Protein AF-A0A453LHL0-F1 (afdb_monomer_lite)

Structure (mmCIF, N/CA/C/O backbone):
data_AF-A0A453LHL0-F1
#
_entry.id   AF-A0A453LHL0-F1
#
loop_
_atom_site.group_PDB
_atom_site.id
_atom_site.type_symbol
_atom_site.label_atom_id
_atom_site.label_alt_id
_atom_site.label_comp_id
_atom_site.label_asym_id
_atom_site.label_entity_id
_atom_site.label_seq_id
_atom_site.pdbx_PDB_ins_code
_atom_site.Cartn_x
_atom_site.Cartn_y
_atom_site.Cartn_z
_atom_site.occupancy
_atom_site.B_iso_or_equiv
_atom_site.auth_seq_id
_atom_site.auth_comp_id
_atom_site.auth_asym_id
_atom_site.auth_atom_id
_atom_site.pdbx_PDB_model_num
ATOM 1 N N . MET A 1 1 ? 18.399 5.916 -12.407 1.00 50.78 1 MET A N 1
ATOM 2 C CA . MET A 1 1 ? 17.349 5.273 -11.595 1.00 50.78 1 MET A CA 1
ATOM 3 C C . MET A 1 1 ? 16.034 5.464 -12.323 1.00 50.78 1 MET A C 1
ATOM 5 O O . MET A 1 1 ? 15.577 6.592 -12.450 1.00 50.78 1 MET A O 1
ATOM 9 N N . SER A 1 2 ? 15.500 4.399 -12.909 1.00 55.38 2 SER A N 1
ATOM 10 C CA . SER A 1 2 ? 14.166 4.379 -13.514 1.00 55.38 2 SER A CA 1
ATOM 11 C C . SER A 1 2 ? 13.124 4.488 -12.404 1.00 55.38 2 SER A C 1
ATOM 13 O O . SER A 1 2 ? 13.157 3.704 -11.462 1.00 55.38 2 SER A O 1
ATOM 15 N N . SER A 1 3 ? 12.233 5.475 -12.479 1.00 66.56 3 SER A N 1
ATOM 16 C CA . SER A 1 3 ? 11.144 5.605 -11.510 1.00 66.56 3 SER A CA 1
ATOM 17 C C . SER A 1 3 ? 10.128 4.471 -11.684 1.00 66.56 3 SER A C 1
ATOM 19 O O . SER A 1 3 ? 10.013 3.897 -12.770 1.00 66.56 3 SER A O 1
ATOM 21 N N . ILE A 1 4 ? 9.344 4.198 -10.636 1.00 70.12 4 ILE A N 1
ATOM 22 C CA . ILE A 1 4 ? 8.193 3.277 -10.664 1.00 70.12 4 ILE A CA 1
ATOM 23 C C . ILE A 1 4 ? 7.303 3.507 -11.896 1.00 70.12 4 ILE A C 1
ATOM 25 O O . ILE A 1 4 ? 6.868 2.564 -12.545 1.00 70.12 4 ILE A O 1
ATOM 29 N N . ARG A 1 5 ? 7.129 4.775 -12.286 1.00 70.94 5 ARG A N 1
ATOM 30 C CA . ARG A 1 5 ? 6.375 5.196 -13.467 1.00 70.94 5 ARG A CA 1
ATOM 31 C C . ARG A 1 5 ? 6.916 4.589 -14.758 1.00 70.94 5 ARG A C 1
ATOM 33 O O . ARG A 1 5 ? 6.129 4.140 -15.576 1.00 70.94 5 ARG A O 1
ATOM 40 N N . TRP A 1 6 ? 8.236 4.570 -14.941 1.00 72.44 6 TRP A N 1
ATOM 41 C CA . TRP A 1 6 ? 8.836 3.974 -16.135 1.00 72.44 6 TRP A CA 1
ATOM 42 C C . TRP A 1 6 ? 8.609 2.459 -16.161 1.00 72.44 6 TRP A C 1
ATOM 44 O O . TRP A 1 6 ? 8.223 1.933 -17.195 1.00 72.44 6 TRP A O 1
ATOM 54 N N . HIS A 1 7 ? 8.761 1.773 -15.019 1.00 71.06 7 HIS A N 1
ATOM 55 C CA . HIS A 1 7 ? 8.492 0.330 -14.927 1.00 71.06 7 HIS A CA 1
ATOM 56 C C . HIS A 1 7 ? 7.023 -0.004 -15.232 1.00 71.06 7 HIS A C 1
ATOM 58 O O . HIS A 1 7 ? 6.752 -0.934 -15.988 1.00 71.06 7 HIS A O 1
ATOM 64 N N . LEU A 1 8 ? 6.079 0.772 -14.690 1.00 72.94 8 LEU A N 1
ATOM 65 C CA . LEU A 1 8 ? 4.649 0.588 -14.948 1.00 72.94 8 LEU A CA 1
ATOM 66 C C . LEU A 1 8 ? 4.301 0.867 -16.419 1.00 72.94 8 LEU A C 1
ATOM 68 O O . LEU A 1 8 ? 3.608 0.070 -17.044 1.00 72.94 8 LEU A O 1
ATOM 72 N N . SER A 1 9 ? 4.831 1.943 -17.007 1.00 75.00 9 SER A N 1
ATOM 73 C CA . SER A 1 9 ? 4.595 2.255 -18.422 1.00 75.00 9 SER A CA 1
ATOM 74 C C . SER A 1 9 ? 5.189 1.215 -19.381 1.00 75.00 9 SER A C 1
ATOM 76 O O . SER A 1 9 ? 4.494 0.800 -20.303 1.00 75.00 9 SER A O 1
ATOM 78 N N . GLU A 1 10 ? 6.423 0.746 -19.162 1.00 79.25 10 GLU A N 1
ATOM 79 C CA . GLU A 1 10 ? 7.032 -0.320 -19.983 1.00 79.25 10 GLU A CA 1
ATOM 80 C C . GLU A 1 10 ? 6.294 -1.658 -19.834 1.00 79.25 10 GLU A C 1
ATOM 82 O O . GLU A 1 10 ? 6.194 -2.427 -20.788 1.00 79.25 10 GLU A O 1
ATOM 87 N N . GLY A 1 11 ? 5.731 -1.925 -18.651 1.00 74.31 11 GLY A N 1
ATOM 88 C CA . GLY A 1 11 ? 4.893 -3.095 -18.387 1.00 74.31 11 GLY A CA 1
ATOM 89 C C . GLY A 1 11 ? 3.499 -3.042 -19.024 1.00 74.31 11 GLY A C 1
ATOM 90 O O . GLY A 1 11 ? 2.748 -4.005 -18.885 1.00 74.31 11 GLY A O 1
ATOM 91 N N . GLY A 1 12 ? 3.138 -1.948 -19.707 1.00 78.94 12 GLY A N 1
ATOM 92 C CA . GLY A 1 12 ? 1.844 -1.781 -20.376 1.00 78.94 12 GLY A CA 1
ATOM 93 C C . GLY A 1 12 ? 0.715 -1.255 -19.483 1.00 78.94 12 GLY A C 1
ATOM 94 O O . GLY A 1 12 ? -0.440 -1.251 -19.912 1.00 78.94 12 GLY A O 1
ATOM 95 N N . PHE A 1 13 ? 1.012 -0.783 -18.267 1.00 75.38 13 PHE A N 1
ATOM 96 C CA . PHE A 1 13 ? 0.013 -0.147 -17.405 1.00 75.38 13 PHE A CA 1
ATOM 97 C C . PHE A 1 13 ? -0.300 1.261 -17.922 1.00 75.38 13 PHE A C 1
ATOM 99 O O . PHE A 1 13 ? 0.589 2.106 -18.045 1.00 75.38 13 PHE A O 1
ATOM 106 N N . THR A 1 14 ? -1.573 1.518 -18.217 1.00 71.31 14 THR A N 1
ATOM 107 C CA . THR A 1 14 ? -2.033 2.765 -18.854 1.00 71.31 14 THR A CA 1
ATOM 108 C C . THR A 1 14 ? -2.894 3.641 -17.941 1.00 71.31 14 THR A C 1
ATOM 110 O O . THR A 1 14 ? -3.000 4.839 -18.191 1.00 71.31 14 THR A O 1
ATOM 113 N N . GLU A 1 15 ? -3.412 3.094 -16.836 1.00 70.69 15 GLU A N 1
ATOM 114 C CA . GLU A 1 15 ? -4.314 3.778 -15.898 1.00 70.69 15 GLU A CA 1
ATOM 115 C C . GLU A 1 15 ? -3.735 3.794 -14.476 1.00 70.69 15 GLU A C 1
ATOM 117 O O . GLU A 1 15 ? -4.218 3.120 -13.573 1.00 70.69 15 GLU A O 1
ATOM 122 N N . PHE A 1 16 ? -2.654 4.548 -14.260 1.00 68.75 16 PHE A N 1
ATOM 123 C CA . PHE A 1 16 ? -2.090 4.736 -12.920 1.00 68.75 16 PHE A CA 1
ATOM 124 C C . PHE A 1 16 ? -1.966 6.221 -12.564 1.00 68.75 16 PHE A C 1
ATOM 126 O O . PHE A 1 16 ? -1.558 7.049 -13.382 1.00 68.75 16 PHE A O 1
ATOM 133 N N . GLY A 1 17 ? -2.299 6.553 -11.316 1.00 64.81 17 GLY A N 1
ATOM 134 C CA . GLY A 1 17 ? -2.168 7.890 -10.740 1.00 64.81 17 GLY A CA 1
ATOM 135 C C . GLY A 1 17 ? -1.096 7.927 -9.651 1.00 64.81 17 GLY A C 1
ATOM 136 O O . GLY A 1 17 ? -0.963 6.990 -8.869 1.00 64.81 17 GLY A O 1
ATOM 137 N N . LEU A 1 18 ? -0.325 9.016 -9.589 1.00 64.44 18 LEU A N 1
ATOM 138 C CA . LEU A 1 18 ? 0.578 9.298 -8.470 1.00 64.44 18 LEU A CA 1
ATOM 139 C C . LEU A 1 18 ? -0.132 10.252 -7.504 1.00 64.44 18 LEU A C 1
ATOM 141 O O . LEU A 1 18 ? -0.575 11.321 -7.923 1.00 64.44 18 LEU A O 1
ATOM 145 N N . MET A 1 19 ? -0.212 9.902 -6.220 1.00 63.03 19 MET A N 1
ATOM 146 C CA . MET A 1 19 ? -0.743 10.802 -5.194 1.00 63.03 19 MET A CA 1
ATOM 147 C C . MET A 1 19 ? 0.388 11.416 -4.371 1.00 63.03 19 MET A C 1
ATOM 149 O O . MET A 1 19 ? 1.100 10.720 -3.656 1.00 63.03 19 MET A O 1
ATOM 153 N N . GLU A 1 20 ? 0.536 12.740 -4.459 1.00 57.12 20 GLU A N 1
ATOM 154 C CA . GLU A 1 20 ? 1.602 13.500 -3.781 1.00 57.12 20 GLU A CA 1
ATOM 155 C C . GLU A 1 20 ? 1.184 14.080 -2.418 1.00 57.12 20 GLU A C 1
ATOM 157 O O . GLU A 1 20 ? 1.973 14.763 -1.767 1.00 57.12 20 GLU A O 1
ATOM 162 N N . ARG A 1 21 ? -0.050 13.841 -1.953 1.00 56.19 21 ARG A N 1
ATOM 163 C CA . ARG A 1 21 ? -0.547 14.404 -0.689 1.00 56.19 21 ARG A CA 1
ATOM 164 C C . ARG A 1 21 ? -0.852 13.329 0.343 1.00 56.19 21 ARG A C 1
ATOM 166 O O . ARG A 1 21 ? -1.881 12.667 0.276 1.00 56.19 21 ARG A O 1
ATOM 173 N N . LEU A 1 22 ? -0.006 13.256 1.366 1.00 54.94 22 LEU A N 1
ATOM 174 C CA . LEU A 1 22 ? -0.394 12.720 2.665 1.00 54.94 22 LEU A CA 1
ATOM 175 C C . LEU A 1 22 ? -1.032 13.870 3.453 1.00 54.94 22 LEU A C 1
ATOM 177 O O . LEU A 1 22 ? -0.365 14.847 3.783 1.00 54.94 22 LEU A O 1
ATOM 181 N N . GLY A 1 23 ? -2.351 13.795 3.633 1.00 55.50 23 GLY A N 1
ATOM 182 C CA . GLY A 1 23 ? -3.185 14.831 4.239 1.00 55.50 23 GLY A CA 1
ATOM 183 C C . GLY A 1 23 ? -2.701 15.301 5.611 1.00 55.50 23 GLY A C 1
ATOM 184 O O . GLY A 1 23 ? -2.040 14.570 6.346 1.00 55.50 23 GLY A O 1
ATOM 185 N N . GLU A 1 24 ? -3.062 16.538 5.953 1.00 56.91 24 GLU A N 1
ATOM 186 C CA . GLU A 1 24 ? -2.727 17.210 7.212 1.00 56.91 24 GLU A CA 1
ATOM 187 C C . GLU A 1 24 ? -3.251 16.408 8.425 1.00 56.91 24 GLU A C 1
ATOM 189 O O . GLU A 1 24 ? -4.379 16.582 8.876 1.00 56.91 24 GLU A O 1
ATOM 194 N N . GLY A 1 25 ? -2.437 15.480 8.941 1.00 61.69 25 GLY A N 1
ATOM 195 C CA . GLY A 1 25 ? -2.690 14.742 10.185 1.00 61.69 25 GLY A CA 1
ATOM 196 C C . GLY A 1 25 ? -3.382 13.374 10.069 1.00 61.69 25 GLY A C 1
ATOM 197 O O . GLY A 1 25 ? -3.518 12.700 11.092 1.00 61.69 25 GLY A O 1
ATOM 198 N N . LYS A 1 26 ? -3.779 12.907 8.873 1.00 64.00 26 LYS A N 1
ATOM 199 C CA . LYS A 1 26 ? -4.279 11.525 8.688 1.00 64.00 26 LYS A CA 1
ATOM 200 C C . LYS A 1 26 ? -3.105 10.543 8.552 1.00 64.00 26 LYS A C 1
ATOM 202 O O . LYS A 1 26 ? -2.105 10.840 7.904 1.00 64.00 26 LYS A O 1
ATOM 207 N N . LYS A 1 27 ? -3.231 9.346 9.144 1.00 80.19 27 LYS A N 1
ATOM 208 C CA . LYS A 1 27 ? -2.237 8.272 8.970 1.00 80.19 27 LYS A CA 1
ATOM 209 C C . LYS A 1 27 ? -2.162 7.869 7.487 1.00 80.19 27 LYS A C 1
ATOM 211 O O . LYS A 1 27 ? -3.221 7.663 6.895 1.00 80.19 27 LYS A O 1
ATOM 216 N N . PRO A 1 28 ? -0.964 7.675 6.907 1.00 84.38 28 PRO A N 1
ATOM 217 C CA . PRO A 1 28 ? -0.803 7.322 5.494 1.00 84.38 28 PRO A CA 1
ATOM 218 C C . PRO A 1 28 ? -1.631 6.122 5.037 1.00 84.38 28 PRO A C 1
ATOM 220 O O . PRO A 1 28 ? -2.274 6.183 3.996 1.00 84.38 28 PRO A O 1
ATOM 223 N N . THR A 1 29 ? -1.710 5.075 5.859 1.00 87.44 29 THR A N 1
ATOM 224 C CA . THR A 1 29 ? -2.526 3.889 5.571 1.00 87.44 29 THR A CA 1
ATOM 225 C C . THR A 1 29 ? -4.014 4.202 5.396 1.00 87.44 29 THR A C 1
ATOM 227 O O . THR A 1 29 ? -4.652 3.630 4.522 1.00 87.44 29 THR A O 1
ATOM 230 N N . ALA A 1 30 ? -4.565 5.131 6.186 1.00 87.19 30 ALA A N 1
ATOM 231 C CA . ALA A 1 30 ? -5.977 5.497 6.088 1.00 87.19 30 ALA A CA 1
ATOM 232 C C . ALA A 1 30 ? -6.287 6.212 4.767 1.00 87.19 30 ALA A C 1
ATOM 234 O O . ALA A 1 30 ? -7.340 5.992 4.188 1.00 87.19 30 ALA A O 1
ATOM 235 N N . ILE A 1 31 ? -5.349 7.028 4.276 1.00 86.19 31 ILE A N 1
ATOM 236 C CA . ILE A 1 31 ? -5.484 7.716 2.986 1.00 86.19 31 ILE A CA 1
ATOM 237 C C . ILE A 1 31 ? -5.447 6.702 1.842 1.00 86.19 31 ILE A C 1
ATOM 239 O O . ILE A 1 31 ? -6.254 6.792 0.927 1.00 86.19 31 ILE A O 1
ATOM 243 N N . ILE A 1 32 ? -4.532 5.727 1.899 1.00 87.88 32 ILE A N 1
ATOM 244 C CA . ILE A 1 32 ? -4.446 4.671 0.880 1.00 87.88 32 ILE A CA 1
ATOM 245 C C . ILE A 1 32 ? -5.749 3.858 0.848 1.00 87.88 32 ILE A C 1
ATOM 247 O O . ILE A 1 32 ? -6.239 3.570 -0.237 1.00 87.88 32 ILE A O 1
ATOM 251 N N . ALA A 1 33 ? -6.321 3.532 2.012 1.00 88.50 33 ALA A N 1
ATOM 252 C CA . ALA A 1 33 ? -7.595 2.819 2.105 1.00 88.50 33 ALA A CA 1
ATOM 253 C C . ALA A 1 33 ? -8.757 3.620 1.501 1.00 88.50 33 ALA A C 1
ATOM 255 O O . ALA A 1 33 ? -9.474 3.096 0.660 1.00 88.50 33 ALA A O 1
ATOM 256 N N . GLU A 1 34 ? -8.893 4.892 1.890 1.00 88.88 34 GLU A N 1
ATOM 257 C CA . GLU A 1 34 ? -9.931 5.811 1.394 1.00 88.88 34 GLU A CA 1
ATOM 258 C C . GLU A 1 34 ? -9.868 5.945 -0.132 1.00 88.88 34 GLU A C 1
ATOM 260 O O 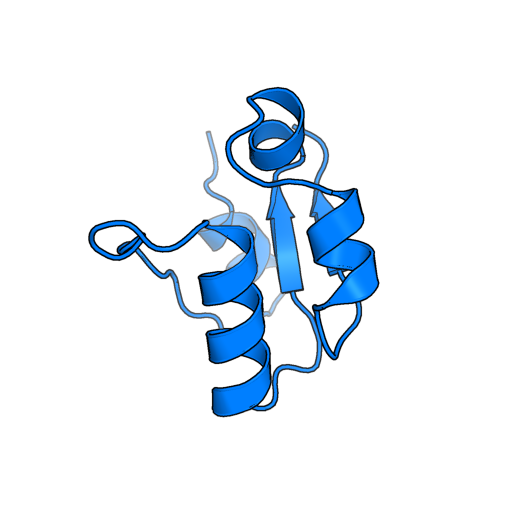. GLU A 1 34 ? -10.873 5.791 -0.809 1.00 88.88 34 GLU A O 1
ATOM 265 N N . VAL A 1 35 ? -8.671 6.125 -0.693 1.00 86.06 35 VAL A N 1
ATOM 266 C CA . VAL A 1 35 ? -8.482 6.237 -2.147 1.00 86.06 35 VAL A CA 1
ATOM 267 C C . VAL A 1 35 ? -8.766 4.923 -2.870 1.00 86.06 35 VAL A C 1
ATOM 269 O O . VAL A 1 35 ? -9.339 4.940 -3.956 1.00 86.06 35 VAL A O 1
ATOM 272 N N . ALA A 1 36 ? -8.323 3.795 -2.309 1.00 89.31 36 ALA A N 1
ATOM 273 C CA . ALA A 1 36 ? -8.557 2.486 -2.909 1.00 89.31 36 ALA A CA 1
ATOM 274 C C . ALA A 1 36 ? -10.052 2.149 -2.967 1.00 89.31 36 ALA A C 1
ATOM 276 O O . ALA A 1 36 ? -10.491 1.555 -3.947 1.00 89.31 36 ALA A O 1
ATOM 277 N N . ASP A 1 37 ? -10.805 2.561 -1.948 1.00 90.50 37 ASP A N 1
ATOM 278 C CA . ASP A 1 37 ? -12.261 2.428 -1.883 1.00 90.50 37 ASP A CA 1
ATOM 279 C C . ASP A 1 37 ? -12.959 3.400 -2.853 1.00 90.50 37 ASP A C 1
ATOM 281 O O . ASP A 1 37 ? -13.704 2.963 -3.726 1.00 90.50 37 ASP A O 1
ATOM 285 N N . ASP A 1 38 ? -12.637 4.700 -2.791 1.00 90.19 38 ASP A N 1
ATOM 286 C CA . ASP A 1 38 ? -13.259 5.755 -3.612 1.00 90.19 38 ASP A CA 1
ATOM 287 C C . ASP A 1 38 ? -13.077 5.544 -5.125 1.00 90.19 38 ASP A C 1
ATOM 289 O O . ASP A 1 38 ? -13.934 5.935 -5.922 1.00 90.19 38 ASP A O 1
ATOM 293 N N . LEU A 1 39 ? -11.934 4.984 -5.530 1.00 86.31 39 LEU A N 1
ATOM 294 C CA . LEU A 1 39 ? -11.600 4.721 -6.932 1.00 86.31 39 LEU A CA 1
ATOM 295 C C . LEU A 1 39 ? -11.848 3.266 -7.347 1.00 86.31 39 LEU A C 1
ATOM 297 O O . LEU A 1 39 ? -11.491 2.912 -8.470 1.00 86.31 39 LEU A O 1
ATOM 301 N N . GLU A 1 40 ? -12.413 2.441 -6.460 1.00 89.50 40 GLU A N 1
ATOM 302 C CA . GLU A 1 40 ? -12.684 1.016 -6.693 1.00 89.50 40 GLU A CA 1
ATOM 303 C C . GLU A 1 40 ? -11.457 0.271 -7.267 1.00 89.50 40 GLU A C 1
ATOM 305 O O . GLU A 1 40 ? -11.545 -0.462 -8.251 1.00 89.50 40 GLU A O 1
ATOM 310 N N . LEU A 1 41 ? -10.274 0.496 -6.681 1.00 87.44 41 LEU A N 1
ATOM 311 C CA . LEU A 1 41 ? -9.019 -0.042 -7.214 1.00 87.44 41 LEU A CA 1
ATOM 312 C C . LEU A 1 41 ? -8.938 -1.566 -7.055 1.00 87.44 41 LEU A C 1
ATOM 314 O O . LEU A 1 41 ? -9.040 -2.087 -5.947 1.00 87.44 41 LEU A O 1
ATOM 318 N N . ASP A 1 42 ? -8.578 -2.270 -8.128 1.00 89.25 42 ASP A N 1
ATOM 319 C CA . ASP A 1 42 ? -8.338 -3.721 -8.095 1.00 89.25 42 ASP A CA 1
ATOM 320 C C . ASP A 1 42 ? -6.976 -4.115 -7.487 1.00 89.25 42 ASP A C 1
ATOM 322 O O . ASP A 1 42 ? -6.760 -5.277 -7.134 1.00 89.25 42 ASP A O 1
ATOM 326 N N . LEU A 1 43 ? -6.018 -3.182 -7.403 1.00 87.19 43 LEU A N 1
ATOM 327 C CA . LEU A 1 43 ? -4.652 -3.440 -6.934 1.00 87.19 43 LEU A CA 1
ATOM 328 C C . LEU A 1 43 ? -3.981 -2.166 -6.408 1.00 87.19 43 LEU A C 1
ATOM 330 O O . LEU A 1 43 ? -3.952 -1.139 -7.087 1.00 87.19 43 LEU A O 1
ATOM 334 N N . VAL A 1 44 ? -3.319 -2.271 -5.256 1.00 87.31 44 VAL A N 1
ATOM 335 C CA . VAL A 1 44 ? -2.417 -1.234 -4.733 1.00 87.31 44 VAL A CA 1
ATOM 336 C C . VAL A 1 44 ? -0.962 -1.677 -4.899 1.00 87.31 44 VAL A C 1
ATOM 338 O O . VAL A 1 44 ? -0.576 -2.752 -4.447 1.00 87.31 44 VAL A O 1
ATOM 341 N N . VAL A 1 45 ? -0.122 -0.837 -5.512 1.00 86.12 45 VAL A N 1
ATOM 342 C CA . VAL A 1 45 ? 1.322 -1.091 -5.663 1.00 86.12 45 VAL A CA 1
ATOM 343 C C . VAL A 1 45 ? 2.113 -0.126 -4.786 1.00 86.12 45 VAL A C 1
ATOM 345 O O . VAL A 1 45 ? 1.974 1.090 -4.913 1.00 86.12 45 VAL A O 1
ATOM 348 N N . LEU A 1 46 ? 2.962 -0.656 -3.903 1.00 84.06 46 LEU A N 1
ATOM 349 C CA . LEU A 1 46 ? 3.750 0.130 -2.947 1.00 84.06 46 LEU A CA 1
ATOM 350 C C . LEU A 1 46 ? 5.213 -0.325 -2.927 1.00 84.06 46 LEU A C 1
ATOM 352 O O . LEU A 1 46 ? 5.520 -1.501 -3.106 1.00 84.06 46 LEU A O 1
ATOM 356 N N . SER A 1 47 ? 6.131 0.606 -2.662 1.00 83.19 47 SER A N 1
ATOM 357 C CA . SER A 1 47 ? 7.527 0.261 -2.365 1.00 83.19 47 SER A CA 1
ATOM 358 C C . SER A 1 47 ? 7.634 -0.333 -0.960 1.00 83.19 47 SER A C 1
ATOM 360 O O . SER A 1 47 ? 7.077 0.229 -0.010 1.00 83.19 47 SER A O 1
ATOM 362 N N . MET A 1 48 ? 8.415 -1.407 -0.792 1.00 86.44 48 MET A N 1
ATOM 363 C CA . MET A 1 48 ? 8.755 -1.926 0.543 1.00 86.44 48 MET A CA 1
ATOM 364 C C . MET A 1 48 ? 9.447 -0.877 1.431 1.00 86.44 48 MET A C 1
ATOM 366 O O . MET A 1 48 ? 9.373 -0.961 2.658 1.00 86.44 48 MET A O 1
ATOM 370 N N . GLU A 1 49 ? 10.076 0.144 0.843 1.00 85.31 49 GLU A N 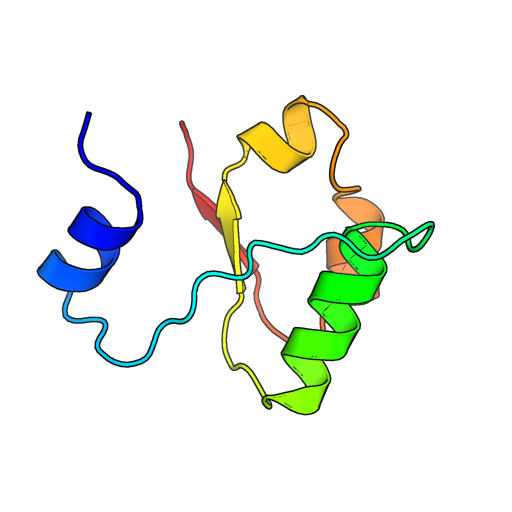1
ATOM 371 C CA . GLU A 1 49 ? 10.699 1.245 1.582 1.00 85.31 49 GLU A CA 1
ATOM 372 C C . GLU A 1 49 ? 9.705 2.005 2.471 1.00 85.31 49 GLU A C 1
ATOM 374 O O . GLU A 1 49 ? 10.060 2.395 3.583 1.00 85.31 49 GLU A O 1
ATOM 379 N N . ALA A 1 50 ? 8.449 2.163 2.042 1.00 84.75 50 ALA A N 1
ATOM 380 C CA . ALA A 1 50 ? 7.418 2.855 2.821 1.00 84.75 50 ALA A CA 1
ATOM 381 C C . ALA A 1 50 ? 7.095 2.123 4.140 1.00 84.75 50 ALA A C 1
ATOM 383 O O . ALA A 1 50 ? 6.802 2.757 5.157 1.00 84.75 50 ALA A O 1
ATOM 384 N N . ILE A 1 51 ? 7.212 0.791 4.139 1.00 88.50 51 ILE A N 1
ATOM 385 C CA . ILE A 1 51 ? 7.031 -0.059 5.323 1.00 88.50 51 ILE A CA 1
ATOM 386 C C . ILE A 1 51 ? 8.297 -0.055 6.178 1.00 88.50 51 ILE A C 1
ATOM 388 O O . ILE A 1 51 ? 8.237 0.173 7.387 1.00 88.50 51 ILE A O 1
ATOM 392 N N . HIS A 1 52 ? 9.465 -0.250 5.559 1.00 89.00 52 HIS A N 1
ATOM 393 C CA . HIS A 1 52 ? 10.744 -0.279 6.274 1.00 89.00 52 HIS A CA 1
ATOM 394 C C . HIS A 1 52 ? 11.069 1.051 6.968 1.00 89.00 52 HIS A C 1
ATOM 396 O O . HIS A 1 52 ? 11.582 1.055 8.088 1.00 89.00 52 HIS A O 1
ATOM 402 N N . SER A 1 53 ? 10.724 2.177 6.341 1.00 87.06 53 SER A N 1
ATOM 403 C CA . SER A 1 53 ? 10.857 3.522 6.918 1.00 87.06 53 SER A CA 1
ATOM 404 C C . SER A 1 53 ? 9.769 3.861 7.947 1.00 87.06 53 SER A C 1
ATOM 406 O O . SER A 1 53 ? 9.798 4.947 8.525 1.00 87.06 53 SER A O 1
ATOM 408 N N . LYS A 1 54 ? 8.833 2.934 8.213 1.00 86.81 54 LYS A N 1
ATOM 409 C CA . LYS A 1 54 ? 7.691 3.085 9.134 1.00 86.81 54 LYS A CA 1
ATOM 410 C C . LYS A 1 54 ? 6.754 4.247 8.785 1.00 86.81 54 LYS A C 1
ATOM 412 O O . LYS A 1 54 ? 6.014 4.717 9.648 1.00 86.81 54 LYS A O 1
ATOM 417 N N . GLN A 1 55 ? 6.778 4.716 7.538 1.00 84.56 55 GLN A N 1
ATOM 418 C CA . GLN A 1 55 ? 5.833 5.720 7.045 1.00 84.56 55 GLN A CA 1
ATOM 419 C C . GLN A 1 55 ? 4.435 5.119 6.895 1.00 84.56 55 GLN A C 1
ATOM 421 O O . GLN A 1 55 ? 3.437 5.778 7.183 1.00 84.56 55 GLN A O 1
ATOM 426 N N . VAL A 1 56 ? 4.369 3.856 6.479 1.00 87.50 56 VAL A N 1
ATOM 427 C CA . VAL A 1 56 ? 3.134 3.094 6.327 1.00 87.50 56 VAL A CA 1
ATOM 428 C C . VAL A 1 56 ? 3.202 1.864 7.228 1.00 87.50 56 VAL A C 1
ATOM 430 O O . VAL A 1 56 ? 4.221 1.177 7.291 1.00 87.50 56 VAL A O 1
ATOM 433 N N . ASP A 1 57 ? 2.117 1.590 7.948 1.00 89.00 57 ASP A N 1
ATOM 434 C CA . ASP A 1 57 ? 2.006 0.397 8.786 1.00 89.00 57 ASP A CA 1
ATOM 435 C C . ASP A 1 57 ? 1.473 -0.769 7.944 1.00 89.00 57 ASP A C 1
ATOM 437 O O . ASP A 1 57 ? 0.363 -0.702 7.409 1.00 89.00 57 ASP A O 1
ATOM 441 N N . GLY A 1 58 ? 2.278 -1.827 7.817 1.00 87.69 58 GLY A N 1
ATOM 442 C CA . GLY A 1 58 ? 1.937 -3.008 7.025 1.00 87.69 58 GLY A CA 1
ATOM 443 C C . GLY A 1 58 ? 0.779 -3.829 7.594 1.00 87.69 58 GLY A C 1
ATOM 444 O O . GLY A 1 58 ? 0.034 -4.426 6.821 1.00 87.69 58 GLY A O 1
ATOM 445 N N . ASN A 1 59 ? 0.578 -3.826 8.914 1.00 90.69 59 ASN A N 1
ATOM 446 C CA . ASN A 1 59 ? -0.549 -4.533 9.523 1.00 90.69 59 ASN A CA 1
ATOM 447 C C . ASN A 1 59 ? -1.852 -3.800 9.216 1.00 90.69 59 ASN A C 1
ATOM 449 O O . ASN A 1 59 ? -2.823 -4.425 8.803 1.00 90.69 59 ASN A O 1
ATOM 453 N N . LEU A 1 60 ? -1.844 -2.468 9.339 1.00 90.50 60 LEU A N 1
ATOM 454 C CA . LEU A 1 60 ? -3.008 -1.657 8.981 1.00 90.50 60 LEU A CA 1
ATOM 455 C C . LEU A 1 60 ? -3.326 -1.770 7.483 1.00 90.50 60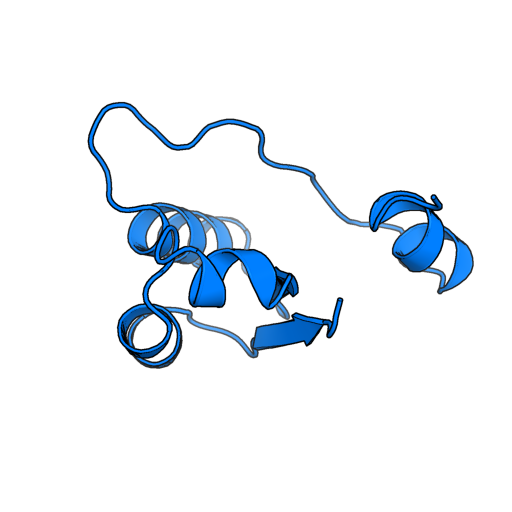 LEU A C 1
ATOM 457 O O . LEU A 1 60 ? -4.490 -1.760 7.106 1.00 90.50 60 LEU A O 1
ATOM 461 N N . LEU A 1 61 ? -2.315 -1.899 6.618 1.00 88.75 61 LEU A N 1
ATOM 462 C CA . LEU A 1 61 ? -2.561 -2.134 5.195 1.00 88.75 61 LEU A CA 1
ATOM 463 C C . LEU A 1 61 ? -3.306 -3.457 4.970 1.00 88.75 61 LEU A C 1
ATOM 465 O O . LEU A 1 61 ? -4.296 -3.487 4.249 1.00 88.75 61 LEU A O 1
ATOM 469 N N . ALA A 1 62 ? -2.849 -4.537 5.605 1.00 88.06 62 ALA A N 1
ATOM 470 C CA . ALA A 1 62 ? -3.481 -5.848 5.481 1.00 88.06 62 ALA A CA 1
ATOM 471 C C . ALA A 1 62 ? -4.900 -5.896 6.077 1.00 88.06 62 ALA A C 1
ATOM 473 O O . ALA A 1 62 ? -5.708 -6.717 5.656 1.00 88.06 62 ALA A O 1
ATOM 474 N N . GLU A 1 63 ? -5.191 -5.043 7.060 1.00 91.56 63 GLU A N 1
ATOM 475 C CA . GLU A 1 63 ? -6.493 -4.983 7.726 1.00 91.56 63 GLU A CA 1
ATOM 476 C C . GLU A 1 63 ? -7.510 -4.110 6.977 1.00 91.56 63 GLU A C 1
ATOM 478 O O . GLU A 1 63 ? -8.692 -4.447 6.952 1.00 91.56 63 GLU A O 1
ATOM 483 N N . PHE A 1 64 ? -7.068 -2.998 6.375 1.00 90.31 64 PHE A N 1
ATOM 484 C CA . PHE A 1 64 ? -7.971 -1.941 5.902 1.00 90.31 64 PHE A CA 1
ATOM 485 C C . PHE A 1 64 ? -7.995 -1.716 4.388 1.00 90.31 64 PHE A C 1
ATOM 487 O O . PHE A 1 64 ? -8.889 -1.014 3.921 1.00 90.31 64 PHE A O 1
ATOM 494 N N . ILE A 1 65 ? -7.051 -2.253 3.609 1.00 91.94 65 ILE A N 1
AT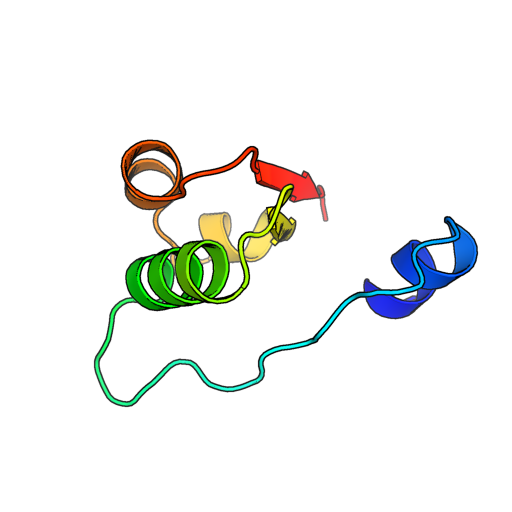OM 495 C CA . ILE A 1 65 ? -7.087 -2.075 2.149 1.00 91.94 65 ILE A CA 1
ATOM 496 C C . ILE A 1 65 ? -8.083 -3.070 1.528 1.00 91.94 65 ILE A C 1
ATOM 498 O O . ILE A 1 65 ? -7.948 -4.273 1.756 1.00 91.94 65 ILE A O 1
ATOM 502 N N . PRO A 1 66 ? -9.062 -2.602 0.725 1.00 92.06 66 PRO A N 1
ATOM 503 C CA . PRO A 1 66 ? -10.137 -3.444 0.191 1.00 92.06 66 PRO A CA 1
ATOM 504 C C . PRO A 1 66 ? -9.708 -4.339 -0.985 1.00 92.06 66 PRO A C 1
ATOM 506 O O . PRO A 1 66 ? -10.525 -5.084 -1.523 1.00 92.06 66 PRO A O 1
ATOM 509 N N . CYS A 1 67 ? -8.439 -4.290 -1.396 1.00 93.19 67 CYS A N 1
ATOM 510 C CA . CYS A 1 67 ? -7.915 -5.005 -2.554 1.00 93.19 67 CYS A CA 1
ATOM 511 C C . CYS A 1 67 ? -6.490 -5.549 -2.321 1.00 93.19 67 CYS A C 1
ATOM 513 O O . CYS A 1 67 ? -5.826 -5.193 -1.341 1.00 93.19 67 CYS A O 1
ATOM 515 N N . PRO A 1 68 ? -5.997 -6.447 -3.195 1.00 93.50 68 PRO A N 1
ATOM 516 C CA . PRO A 1 68 ? -4.632 -6.947 -3.122 1.00 93.50 68 PRO A CA 1
ATOM 517 C C . PRO A 1 68 ? -3.577 -5.835 -3.099 1.00 93.50 68 PRO A C 1
ATOM 519 O O . PRO A 1 68 ? -3.712 -4.795 -3.745 1.00 93.50 68 PRO A O 1
ATOM 522 N N . ILE A 1 69 ? -2.474 -6.101 -2.397 1.00 91.06 69 ILE A N 1
ATOM 523 C CA . ILE A 1 69 ? -1.321 -5.203 -2.322 1.00 91.06 69 ILE A CA 1
ATOM 524 C C . ILE A 1 69 ? -0.102 -5.907 -2.912 1.00 91.06 69 ILE A C 1
ATOM 526 O O . ILE A 1 69 ? 0.296 -6.976 -2.444 1.00 91.06 69 ILE A O 1
ATOM 530 N N . LEU A 1 70 ? 0.528 -5.287 -3.908 1.00 88.88 70 LEU A N 1
ATOM 531 C CA . LEU A 1 70 ? 1.816 -5.702 -4.450 1.00 88.88 70 LEU A CA 1
ATOM 532 C C . LEU A 1 70 ? 2.924 -4.820 -3.874 1.00 8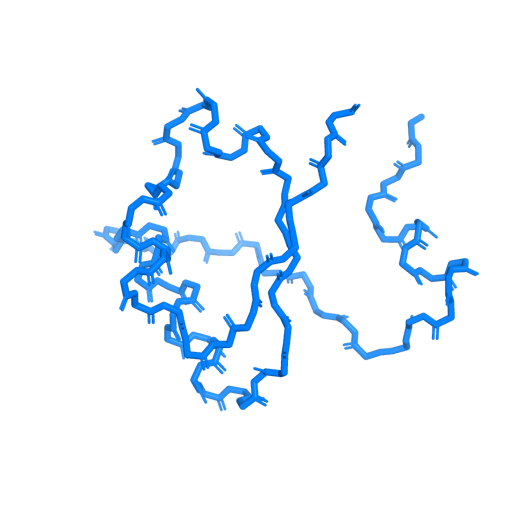8.88 70 LEU A C 1
ATOM 534 O O . LEU A 1 70 ? 2.996 -3.621 -4.142 1.00 88.88 70 LEU A O 1
ATOM 538 N N . MET A 1 71 ? 3.819 -5.434 -3.104 1.00 86.75 71 MET A N 1
ATOM 539 C CA . MET A 1 71 ? 5.003 -4.762 -2.581 1.00 86.75 71 MET A CA 1
ATOM 540 C C . MET A 1 71 ? 6.197 -5.005 -3.492 1.00 86.75 71 MET A C 1
ATOM 542 O O . MET A 1 71 ? 6.620 -6.149 -3.673 1.00 86.75 71 MET A O 1
ATOM 546 N N . LEU A 1 72 ? 6.762 -3.932 -4.035 1.00 81.75 72 LEU A N 1
ATOM 547 C CA . LEU A 1 72 ? 7.967 -4.028 -4.844 1.00 81.75 72 LEU A CA 1
ATOM 548 C C . LEU A 1 72 ? 9.216 -3.974 -3.958 1.00 81.75 72 LEU A C 1
ATOM 550 O O . LEU A 1 72 ? 9.331 -3.061 -3.128 1.00 81.75 72 LEU A O 1
ATOM 554 N N . PRO A 1 73 ? 10.143 -4.938 -4.118 1.00 80.19 73 PRO A N 1
ATOM 555 C CA . PRO A 1 73 ? 11.458 -4.837 -3.509 1.00 80.19 73 PRO A CA 1
ATOM 556 C C . PRO A 1 73 ? 12.216 -3.641 -4.105 1.00 80.19 73 PRO A C 1
ATOM 558 O O . PRO A 1 73 ? 11.978 -3.262 -5.252 1.00 80.19 73 PRO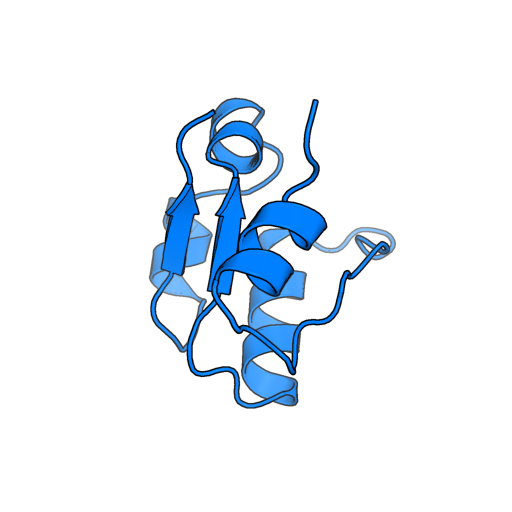 A O 1
ATOM 561 N N . LEU A 1 74 ? 13.093 -3.054 -3.286 1.00 64.56 74 LEU A N 1
ATOM 562 C CA . LEU A 1 74 ? 13.992 -1.951 -3.648 1.00 64.56 74 LEU A CA 1
ATOM 563 C C . LEU A 1 74 ? 14.856 -2.268 -4.876 1.00 64.56 74 LEU A C 1
ATOM 565 O O . LEU A 1 74 ? 15.405 -3.393 -4.926 1.00 64.56 74 LEU A O 1
#

Foldseek 3Di:
DDDPVNVCVVVVNDDDDDDPDPDDPDQPLVVQLVVCVVVVPQEAEEECVCCVVVSHPPVSNVVRRPHYYHYDYD

Secondary structure (DSSP, 8-state):
---HHHHHHHTT-----------TT--HHHHHHHHHHHTT-S-EEEEHHHHHTTSS-HHHHHHH-SS-EEEEP-

Radius of gyration: 12.45 Å; chains: 1; bounding box: 31×24×31 Å

Organism: Aegilops tauschii subsp. strangulata (NCBI:txid200361)

Sequence (74 aa):
MSSIRWHLSEGGFTEFGLMERLGEGKKPTAIIAEVADDLELDLVVLSMEAIHSKQVDGNLLAEFIPCPILMLPL

pLDDT: mean 79.86, std 11.64, range [50.78, 93.5]